Protein AF-A0A8C4MS96-F1 (afdb_monomer_lite)

Radius of gyration: 20.82 Å; chains: 1; bounding box: 48×15×52 Å

InterPro domains:
  IPR010530 NADH-ubiquinone reductase complex 1 MLRQ subunit [PF06522] (10-63)
  IPR010530 NADH-ubiquinone reductase complex 1 MLRQ subunit [PTHR14256] (1-81)

Structure (mmCIF, N/CA/C/O backbone):
data_AF-A0A8C4MS96-F1
#
_entry.id   AF-A0A8C4MS96-F1
#
loop_
_atom_site.group_PDB
_atom_site.id
_atom_site.type_symbol
_atom_site.label_atom_id
_atom_site.label_alt_id
_atom_site.label_comp_id
_atom_site.label_asym_id
_atom_site.label_entity_id
_atom_site.label_seq_id
_atom_site.pdbx_PDB_ins_code
_atom_site.Cartn_x
_atom_site.Cartn_y
_atom_site.Cartn_z
_atom_site.occupancy
_atom_site.B_iso_or_equiv
_atom_site.auth_seq_id
_atom_site.auth_comp_id
_atom_site.auth_asym_id
_atom_site.auth_atom_id
_atom_site.pdbx_PDB_model_num
ATOM 1 N N . MET A 1 1 ? 22.649 -6.327 -8.189 1.00 78.25 1 MET A N 1
ATOM 2 C CA . MET A 1 1 ? 21.409 -6.606 -8.953 1.00 78.25 1 MET A CA 1
ATOM 3 C 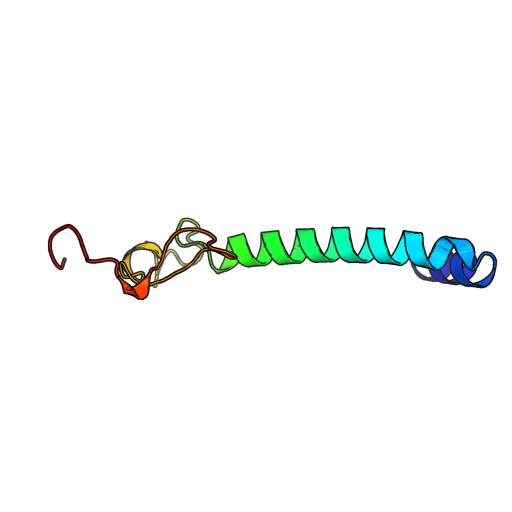C . MET A 1 1 ? 20.823 -5.381 -9.653 1.00 78.25 1 MET A C 1
ATOM 5 O O . MET A 1 1 ? 20.729 -5.418 -10.871 1.00 78.25 1 MET A O 1
ATOM 9 N N . LEU A 1 2 ? 20.481 -4.287 -8.957 1.00 85.69 2 LEU A N 1
ATOM 10 C CA . LEU A 1 2 ? 19.779 -3.139 -9.568 1.00 85.69 2 LEU A CA 1
ATOM 11 C C . LEU A 1 2 ? 20.514 -2.517 -10.776 1.00 85.69 2 LEU A C 1
ATOM 13 O O . LEU A 1 2 ? 19.913 -2.252 -11.812 1.00 85.69 2 LEU A O 1
ATOM 17 N N . ARG A 1 3 ? 21.843 -2.371 -10.682 1.00 89.38 3 ARG A N 1
ATOM 18 C CA . ARG A 1 3 ? 22.689 -1.892 -11.793 1.00 89.38 3 ARG A CA 1
ATOM 19 C C . ARG A 1 3 ? 22.617 -2.787 -13.036 1.00 89.38 3 ARG A C 1
ATOM 21 O O . ARG A 1 3 ? 22.652 -2.271 -14.148 1.00 89.38 3 ARG A O 1
ATOM 28 N N . HIS A 1 4 ? 22.481 -4.103 -12.861 1.00 91.94 4 HIS A N 1
ATOM 29 C CA . HIS A 1 4 ? 22.314 -5.026 -13.985 1.00 91.94 4 HIS A CA 1
ATOM 30 C C . HIS A 1 4 ? 20.947 -4.859 -14.645 1.00 91.94 4 HIS A C 1
ATOM 32 O O . HIS A 1 4 ? 20.890 -4.793 -15.865 1.00 91.94 4 HIS A O 1
ATOM 38 N N . ILE A 1 5 ? 19.876 -4.708 -13.862 1.00 89.25 5 ILE A N 1
ATOM 39 C CA . ILE A 1 5 ? 18.518 -4.467 -14.377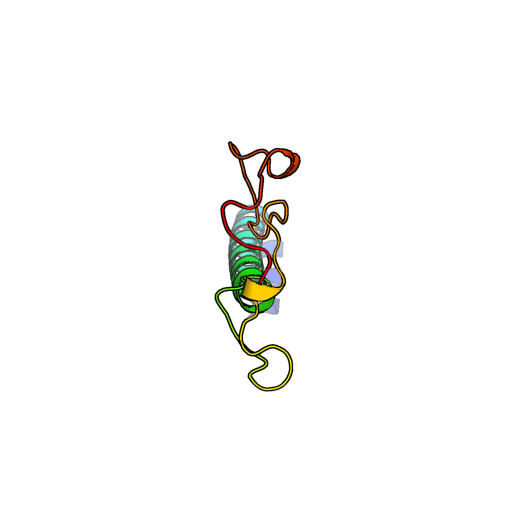 1.00 89.25 5 ILE A CA 1
ATOM 40 C C . ILE A 1 5 ? 18.474 -3.166 -15.189 1.00 89.25 5 ILE A C 1
ATOM 42 O O . ILE A 1 5 ? 17.990 -3.157 -16.316 1.00 89.25 5 ILE A O 1
ATOM 46 N N . LEU A 1 6 ? 19.067 -2.087 -14.667 1.00 91.06 6 LEU A N 1
ATOM 47 C CA . LEU A 1 6 ? 19.176 -0.812 -15.383 1.00 91.06 6 LEU A CA 1
ATOM 48 C C . LEU A 1 6 ? 20.005 -0.936 -16.670 1.00 91.06 6 LEU A C 1
ATOM 50 O O . LEU A 1 6 ? 19.660 -0.343 -17.690 1.00 91.06 6 LEU A O 1
ATOM 54 N N . GLY A 1 7 ? 21.081 -1.726 -16.645 1.00 93.19 7 GLY A N 1
ATOM 55 C CA . GLY A 1 7 ? 21.864 -2.038 -17.840 1.00 93.19 7 GLY A CA 1
ATOM 56 C C . GLY A 1 7 ? 21.058 -2.802 -18.896 1.00 93.19 7 GLY A C 1
ATOM 57 O O . GLY A 1 7 ? 21.149 -2.480 -20.078 1.00 93.19 7 GLY A O 1
ATOM 58 N N . GLN A 1 8 ? 20.240 -3.771 -18.477 1.00 92.25 8 GLN A N 1
ATOM 59 C CA . GLN A 1 8 ? 19.363 -4.540 -19.365 1.00 92.25 8 GLN A CA 1
ATOM 60 C C . GLN A 1 8 ? 18.246 -3.674 -19.956 1.00 92.25 8 GLN A C 1
ATOM 62 O O . GLN A 1 8 ? 18.015 -3.730 -21.157 1.00 92.25 8 GLN A O 1
ATOM 67 N N . ALA A 1 9 ? 17.624 -2.807 -19.155 1.00 91.69 9 ALA A N 1
ATOM 68 C CA . ALA A 1 9 ? 16.586 -1.886 -19.618 1.00 91.69 9 ALA A CA 1
ATOM 69 C C . ALA A 1 9 ? 17.098 -0.894 -20.679 1.00 91.69 9 ALA A C 1
ATOM 71 O O . ALA A 1 9 ? 16.378 -0.570 -21.619 1.00 91.69 9 ALA A O 1
ATOM 72 N N . LYS A 1 10 ? 18.358 -0.442 -20.568 1.00 92.25 10 LYS A N 1
ATOM 73 C CA . LYS A 1 10 ? 18.996 0.413 -21.587 1.00 92.25 10 LYS A CA 1
ATOM 74 C C . LYS A 1 10 ? 19.313 -0.337 -22.883 1.00 92.25 10 LYS A C 1
ATOM 76 O O . LYS A 1 10 ? 19.192 0.243 -23.954 1.00 92.25 10 LYS A O 1
ATOM 81 N N . LYS A 1 11 ? 19.742 -1.601 -22.790 1.00 96.25 11 LYS A N 1
ATOM 82 C CA . LYS A 1 11 ? 20.062 -2.443 -23.959 1.00 96.25 11 LYS A CA 1
ATOM 83 C C . LYS A 1 11 ? 18.810 -2.961 -24.672 1.00 96.25 11 LYS A C 1
ATOM 85 O O . LYS A 1 11 ? 18.827 -3.117 -25.887 1.00 96.25 11 LYS A O 1
ATOM 90 N N . HIS A 1 12 ? 17.734 -3.195 -23.924 1.00 95.56 12 HIS A N 1
ATOM 91 C CA . HIS A 1 12 ? 16.465 -3.723 -24.417 1.00 95.56 12 HIS A CA 1
ATOM 92 C C . HIS A 1 12 ? 15.297 -2.859 -23.904 1.00 95.56 12 HIS A C 1
ATOM 94 O O . HIS A 1 12 ? 14.685 -3.193 -22.885 1.00 95.56 12 HIS A O 1
ATOM 100 N N . PRO A 1 13 ? 14.953 -1.758 -24.603 1.00 94.19 13 PRO A N 1
ATOM 101 C CA . PRO A 1 13 ? 13.893 -0.837 -24.177 1.00 94.19 13 PRO A CA 1
ATOM 102 C C . PRO A 1 13 ? 12.513 -1.491 -24.013 1.00 94.19 13 PRO A C 1
ATOM 104 O O . PRO A 1 13 ? 11.704 -1.038 -23.207 1.00 94.19 13 PRO A O 1
ATOM 107 N N . SER A 1 14 ? 12.253 -2.598 -24.716 1.00 95.19 14 SER A N 1
ATOM 108 C CA . SER A 1 14 ? 11.024 -3.390 -24.582 1.00 95.19 14 SER A CA 1
ATOM 109 C C . SER A 1 14 ? 10.831 -4.012 -23.193 1.00 95.19 14 SER A C 1
ATOM 111 O O . SER A 1 14 ? 9.709 -4.365 -22.844 1.00 95.19 14 SER A O 1
ATOM 113 N N . LEU A 1 15 ? 11.888 -4.124 -22.376 1.00 94.38 15 LEU A N 1
ATOM 114 C CA . LEU A 1 15 ? 11.803 -4.635 -21.002 1.00 94.38 15 LEU A CA 1
ATOM 115 C C . LEU A 1 15 ? 11.367 -3.570 -19.985 1.00 94.38 15 LEU A C 1
ATOM 117 O O . LEU A 1 15 ? 11.037 -3.911 -18.851 1.00 94.38 15 LEU A O 1
ATOM 121 N N . ILE A 1 16 ? 11.348 -2.285 -20.359 1.00 93.56 16 ILE A N 1
ATOM 122 C CA . ILE A 1 16 ? 10.985 -1.193 -19.444 1.00 93.56 16 ILE A CA 1
ATOM 123 C C . ILE A 1 16 ? 9.555 -1.363 -18.894 1.00 93.56 16 ILE A C 1
ATOM 125 O O . ILE A 1 16 ? 9.410 -1.343 -17.670 1.00 93.56 16 ILE A O 1
ATOM 129 N N . PRO A 1 17 ? 8.510 -1.605 -19.717 1.00 96.62 17 PRO A N 1
ATOM 130 C CA . PRO A 1 17 ? 7.155 -1.817 -19.205 1.00 96.62 17 PRO A CA 1
ATOM 131 C C . PRO A 1 17 ? 7.066 -3.014 -18.253 1.00 96.62 17 PRO A C 1
ATOM 133 O O . PRO A 1 17 ? 6.409 -2.934 -17.219 1.00 96.62 17 PRO A O 1
ATOM 136 N N . LEU A 1 18 ? 7.783 -4.101 -18.556 1.00 95.06 18 LEU A N 1
ATOM 137 C CA . LEU A 1 18 ? 7.827 -5.293 -17.710 1.00 95.06 18 LEU A CA 1
ATOM 138 C C . LEU A 1 18 ? 8.372 -4.967 -16.312 1.00 95.06 18 LEU A C 1
ATOM 140 O O . LEU A 1 18 ? 7.746 -5.309 -15.309 1.00 95.06 18 LEU A O 1
ATOM 144 N N . PHE A 1 19 ? 9.509 -4.270 -16.231 1.00 94.00 19 PHE A N 1
ATOM 145 C CA . PHE A 1 19 ? 10.081 -3.878 -14.942 1.00 94.00 19 PHE A CA 1
ATOM 146 C C . PHE A 1 19 ? 9.193 -2.899 -14.173 1.00 94.00 19 PHE A C 1
ATOM 148 O O . PHE A 1 19 ? 9.145 -2.980 -12.946 1.00 94.00 19 PHE A O 1
ATOM 155 N N . ILE A 1 20 ? 8.463 -2.020 -14.868 1.00 95.94 20 ILE A N 1
ATOM 156 C CA . ILE A 1 20 ? 7.494 -1.119 -14.236 1.00 95.94 20 ILE A CA 1
ATOM 157 C C . ILE A 1 20 ? 6.384 -1.922 -13.558 1.00 95.94 20 ILE A C 1
ATOM 159 O O . ILE A 1 20 ? 6.141 -1.711 -12.374 1.00 95.94 20 ILE A O 1
ATOM 163 N N . PHE A 1 21 ? 5.745 -2.867 -14.251 1.00 97.19 21 PHE A N 1
ATOM 164 C CA . PHE A 1 21 ? 4.651 -3.644 -13.658 1.00 97.19 21 PHE A CA 1
ATOM 165 C C . PHE A 1 21 ? 5.117 -4.550 -12.517 1.00 97.19 21 PHE A C 1
ATOM 167 O O . PHE A 1 21 ? 4.440 -4.631 -11.493 1.00 97.19 21 PHE A O 1
ATOM 174 N N . ILE A 1 22 ? 6.292 -5.174 -12.641 1.00 96.19 22 ILE A N 1
ATOM 175 C CA . ILE A 1 22 ? 6.876 -5.976 -11.555 1.00 96.19 22 ILE A CA 1
ATOM 176 C C . ILE A 1 22 ? 7.182 -5.089 -10.341 1.00 96.19 22 ILE A C 1
ATOM 178 O O . ILE A 1 22 ? 6.815 -5.427 -9.216 1.00 96.19 22 ILE A O 1
ATOM 182 N N . GLY A 1 23 ? 7.832 -3.942 -10.562 1.00 95.81 23 GLY A N 1
ATOM 183 C CA . GLY A 1 23 ? 8.180 -3.004 -9.498 1.00 95.81 23 GLY A CA 1
ATOM 184 C C . GLY A 1 23 ? 6.948 -2.403 -8.822 1.00 95.81 23 GLY A C 1
ATOM 185 O O . GLY A 1 23 ? 6.899 -2.333 -7.594 1.00 95.81 23 GLY A O 1
ATOM 186 N N . ALA A 1 24 ? 5.934 -2.033 -9.606 1.00 97.50 24 ALA A N 1
ATOM 187 C CA . ALA A 1 24 ? 4.663 -1.521 -9.111 1.00 97.50 24 ALA A CA 1
ATOM 188 C C . ALA A 1 24 ? 3.906 -2.584 -8.307 1.00 9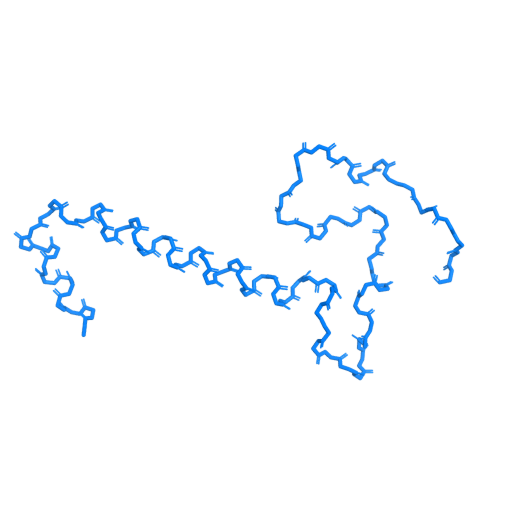7.50 24 ALA A C 1
ATOM 190 O O . ALA A 1 24 ? 3.443 -2.291 -7.209 1.00 97.50 24 ALA A O 1
ATOM 191 N N . GLY A 1 25 ? 3.838 -3.825 -8.801 1.00 97.88 25 GLY A N 1
ATOM 192 C CA . GLY A 1 25 ? 3.198 -4.936 -8.096 1.00 97.88 25 GLY A CA 1
ATOM 193 C C . GLY A 1 25 ? 3.887 -5.262 -6.771 1.00 97.88 25 GLY A C 1
ATOM 194 O O . GLY A 1 25 ? 3.229 -5.336 -5.736 1.00 97.88 25 GLY A O 1
ATOM 195 N N . GLY A 1 26 ? 5.219 -5.383 -6.777 1.00 97.88 26 GLY A N 1
ATOM 196 C CA . GLY A 1 26 ? 5.998 -5.659 -5.567 1.00 97.88 26 GLY A CA 1
ATOM 197 C C . GLY A 1 26 ? 5.894 -4.540 -4.530 1.00 97.88 26 GLY A C 1
ATOM 198 O O . GLY A 1 26 ? 5.617 -4.800 -3.359 1.00 97.88 26 GLY A O 1
ATOM 199 N N . THR A 1 27 ? 6.047 -3.288 -4.966 1.00 97.50 27 THR A N 1
ATOM 200 C CA . THR A 1 2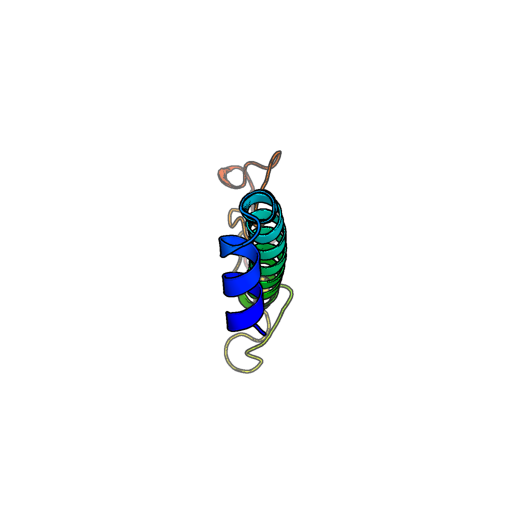7 ? 5.892 -2.116 -4.090 1.00 97.50 27 THR A CA 1
ATOM 201 C C . THR A 1 27 ? 4.467 -2.017 -3.552 1.00 97.50 27 THR A C 1
ATOM 203 O O . THR A 1 27 ? 4.280 -1.810 -2.358 1.00 97.50 27 THR A O 1
ATOM 206 N N . GLY A 1 28 ? 3.456 -2.217 -4.401 1.00 97.62 28 GLY A N 1
ATOM 207 C CA . GLY A 1 28 ? 2.049 -2.184 -4.010 1.00 97.62 28 GLY A CA 1
ATOM 208 C C . GLY A 1 28 ? 1.702 -3.248 -2.969 1.00 97.62 28 GLY A C 1
ATOM 209 O O . GLY A 1 28 ? 1.062 -2.935 -1.967 1.00 97.62 28 GLY A O 1
ATOM 210 N N . ALA A 1 29 ? 2.185 -4.480 -3.149 1.00 97.81 29 ALA A N 1
ATOM 211 C CA . ALA A 1 29 ? 2.000 -5.555 -2.178 1.00 97.81 29 ALA A CA 1
ATOM 212 C C . ALA A 1 29 ? 2.662 -5.225 -0.831 1.00 97.81 29 ALA A C 1
ATOM 214 O O . ALA A 1 29 ? 2.023 -5.342 0.215 1.00 97.81 29 ALA A O 1
ATOM 215 N N . ALA A 1 30 ? 3.913 -4.756 -0.852 1.00 98.12 30 ALA A N 1
ATOM 216 C CA . ALA A 1 30 ? 4.629 -4.369 0.361 1.00 98.12 30 ALA A CA 1
ATOM 217 C C . ALA A 1 30 ? 3.926 -3.221 1.103 1.00 98.12 30 ALA A C 1
ATOM 219 O O . ALA A 1 30 ? 3.728 -3.300 2.315 1.00 98.12 30 ALA A O 1
ATOM 220 N N . LEU A 1 31 ? 3.493 -2.184 0.379 1.00 97.50 31 LEU A N 1
ATOM 221 C CA . LEU A 1 31 ? 2.749 -1.059 0.947 1.00 97.50 31 LEU A CA 1
ATOM 222 C C . LEU A 1 31 ? 1.411 -1.501 1.541 1.00 97.50 31 LEU A C 1
ATOM 224 O O . LEU A 1 31 ? 1.050 -1.049 2.626 1.00 97.50 31 LEU A O 1
ATOM 228 N N . TYR A 1 32 ? 0.684 -2.394 0.868 1.00 96.44 32 TYR A N 1
ATOM 229 C CA . TYR A 1 32 ? -0.598 -2.883 1.365 1.00 96.44 32 TYR A CA 1
ATOM 230 C C . TYR A 1 32 ? -0.440 -3.705 2.648 1.00 96.44 32 TYR A C 1
ATOM 232 O O . TYR A 1 32 ? -1.178 -3.488 3.608 1.00 96.44 32 TYR A O 1
ATOM 240 N N . VAL A 1 33 ? 0.562 -4.587 2.709 1.00 96.88 33 VAL A N 1
ATOM 241 C CA . VAL A 1 33 ? 0.877 -5.353 3.925 1.00 96.88 33 VAL A CA 1
ATOM 242 C C . VAL A 1 33 ? 1.301 -4.428 5.060 1.00 96.88 33 VAL A C 1
ATOM 244 O O . VAL A 1 33 ? 0.791 -4.559 6.169 1.00 96.88 33 VAL A O 1
ATOM 247 N N . LEU A 1 34 ? 2.178 -3.458 4.791 1.00 97.12 34 LEU A N 1
ATOM 248 C CA . LEU A 1 34 ? 2.598 -2.470 5.786 1.00 97.12 34 LEU A 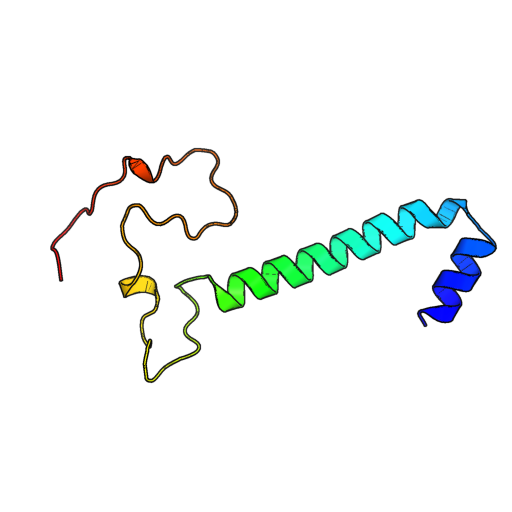CA 1
ATOM 249 C C . LEU A 1 34 ? 1.396 -1.687 6.332 1.00 97.12 34 LEU A C 1
ATOM 251 O O . LEU A 1 34 ? 1.250 -1.504 7.538 1.00 97.12 34 LEU A O 1
ATOM 255 N N . ARG A 1 35 ? 0.491 -1.272 5.444 1.00 95.12 35 ARG A N 1
ATOM 256 C CA . ARG A 1 35 ? -0.751 -0.597 5.810 1.00 95.12 35 ARG A CA 1
ATOM 257 C C . ARG A 1 35 ? -1.650 -1.481 6.673 1.00 95.12 35 ARG A C 1
ATOM 259 O O . ARG A 1 35 ? -2.207 -0.988 7.647 1.00 95.12 35 ARG A O 1
ATOM 266 N N . LEU A 1 36 ? -1.809 -2.761 6.334 1.00 94.75 36 LEU A N 1
ATOM 267 C CA . LEU A 1 36 ? -2.584 -3.701 7.148 1.00 94.75 36 LEU A CA 1
ATOM 268 C C . LEU A 1 36 ? -1.953 -3.898 8.524 1.00 94.75 36 LEU A C 1
ATOM 270 O O . LEU A 1 36 ? -2.665 -3.881 9.517 1.00 94.75 36 LEU A O 1
ATOM 274 N N . ALA A 1 37 ? -0.631 -4.025 8.592 1.00 94.50 37 ALA A N 1
ATOM 275 C CA . ALA A 1 37 ? 0.070 -4.170 9.856 1.00 94.50 37 ALA A CA 1
ATOM 276 C C . ALA A 1 37 ? -0.147 -2.952 10.766 1.00 94.50 37 ALA A C 1
ATOM 278 O O . ALA A 1 37 ? -0.399 -3.129 11.948 1.00 94.50 37 ALA A O 1
ATOM 279 N N . MET A 1 38 ? -0.065 -1.727 10.241 1.00 91.75 38 MET A N 1
ATOM 280 C CA . MET A 1 38 ? -0.098 -0.516 11.075 1.00 91.75 38 MET A CA 1
ATOM 281 C C . MET A 1 38 ? -1.504 0.022 11.365 1.00 91.75 38 MET A C 1
ATOM 283 O O . MET A 1 38 ? -1.704 0.635 12.408 1.00 91.75 38 MET A O 1
ATOM 287 N N . PHE A 1 39 ? -2.460 -0.162 10.449 1.00 90.31 39 PHE A N 1
ATOM 288 C CA . PHE A 1 39 ? -3.771 0.500 10.514 1.00 90.31 39 PHE A CA 1
ATOM 289 C C . PHE A 1 39 ? -4.958 -0.463 10.641 1.00 90.31 39 PHE A C 1
ATOM 291 O O . PHE A 1 39 ? -6.099 -0.004 10.669 1.00 90.31 39 PHE A O 1
ATOM 298 N N . ASN A 1 40 ? -4.733 -1.780 10.684 1.00 91.12 40 ASN A N 1
ATOM 299 C CA . ASN A 1 40 ? -5.811 -2.722 10.976 1.00 91.12 40 ASN A CA 1
ATOM 300 C C . ASN A 1 40 ? -6.010 -2.829 12.502 1.00 91.12 40 ASN A C 1
ATOM 302 O O . ASN A 1 40 ? -5.051 -3.193 13.185 1.00 91.12 40 ASN A O 1
ATOM 306 N N . PRO A 1 41 ? -7.211 -2.554 13.051 1.00 91.88 41 PRO A N 1
ATOM 307 C CA . PRO A 1 41 ? -7.480 -2.671 14.487 1.00 91.88 41 PRO A CA 1
ATOM 308 C C . PRO A 1 41 ? -7.257 -4.073 15.061 1.00 91.88 41 PRO A C 1
ATOM 310 O O . PRO A 1 41 ? -6.988 -4.196 16.252 1.00 91.88 41 PRO A O 1
ATOM 313 N N . ASP A 1 42 ? -7.323 -5.115 14.229 1.00 90.06 42 ASP A N 1
ATOM 314 C CA . ASP A 1 42 ? -7.085 -6.501 14.653 1.00 90.06 42 ASP A CA 1
ATOM 315 C C . ASP A 1 42 ? -5.618 -6.762 15.041 1.00 90.06 42 ASP A C 1
ATOM 317 O O . ASP A 1 42 ? -5.296 -7.783 15.650 1.00 90.06 42 ASP A O 1
ATOM 321 N N . VAL A 1 43 ? -4.704 -5.858 14.670 1.00 92.06 43 VAL A N 1
ATOM 322 C CA . VAL A 1 43 ? -3.273 -5.990 14.941 1.00 92.06 43 VAL A CA 1
ATOM 323 C C . VAL A 1 43 ? -2.887 -5.081 16.105 1.00 92.06 43 VAL A C 1
ATOM 325 O O . VAL A 1 43 ? -2.869 -3.858 15.989 1.00 92.06 43 VAL A O 1
ATOM 328 N N . SER A 1 44 ? -2.514 -5.690 17.231 1.00 91.88 44 SER A N 1
ATOM 329 C CA . SER A 1 44 ? -2.059 -4.975 18.427 1.00 91.88 44 SER A CA 1
ATOM 330 C C . SER A 1 44 ? -0.536 -5.041 18.565 1.00 91.88 44 SER A C 1
ATOM 332 O O . SER A 1 44 ? 0.033 -6.079 18.916 1.00 91.88 44 SER A O 1
ATOM 334 N N . TRP A 1 45 ? 0.132 -3.918 18.280 1.00 92.69 45 TRP A N 1
ATOM 335 C CA . TRP A 1 45 ? 1.575 -3.746 18.504 1.00 92.69 45 TRP A CA 1
ATOM 336 C C . TRP A 1 45 ? 1.887 -3.180 19.890 1.00 92.69 45 TRP A C 1
ATOM 338 O O . TRP A 1 45 ? 2.832 -3.622 20.545 1.00 92.69 45 TRP A O 1
ATOM 348 N N . ASP A 1 46 ? 1.096 -2.205 20.344 1.00 90.75 46 ASP A N 1
ATOM 349 C CA . ASP A 1 46 ? 1.289 -1.537 21.630 1.00 90.75 46 ASP A CA 1
ATOM 350 C C . ASP A 1 46 ? 0.415 -2.176 22.709 1.00 90.75 46 ASP A C 1
ATOM 352 O O . ASP A 1 46 ? -0.696 -1.738 22.991 1.00 90.75 46 ASP A O 1
ATOM 356 N N . ARG A 1 47 ? 0.962 -3.192 23.372 1.00 89.38 47 ARG A N 1
ATOM 357 C CA . ARG A 1 47 ? 0.270 -3.898 24.458 1.00 89.38 47 ARG A CA 1
ATOM 358 C C . ARG A 1 47 ? 0.117 -3.081 25.743 1.00 89.38 47 ARG A C 1
ATOM 360 O O . ARG A 1 47 ? -0.539 -3.557 26.662 1.00 89.38 47 ARG A O 1
ATOM 367 N N . LYS A 1 48 ? 0.751 -1.908 25.858 1.00 91.69 48 LYS A N 1
ATOM 368 C CA . LYS A 1 48 ? 0.769 -1.126 27.101 1.00 91.69 48 LYS A CA 1
ATOM 369 C C . LYS A 1 48 ? -0.181 0.062 27.045 1.00 91.69 48 LYS A C 1
ATOM 371 O O . LYS A 1 48 ? -0.967 0.233 27.969 1.00 91.69 48 LYS A O 1
ATOM 376 N N . ASN A 1 49 ? -0.112 0.876 25.994 1.00 89.81 49 ASN A N 1
ATOM 377 C CA . ASN A 1 49 ? -0.929 2.092 25.898 1.00 89.81 49 ASN A CA 1
ATOM 378 C C . ASN A 1 49 ? -2.136 1.928 24.967 1.00 89.81 49 ASN A C 1
ATOM 380 O O . ASN A 1 49 ? -3.053 2.746 25.009 1.00 89.81 49 ASN A O 1
ATOM 384 N N . ASN A 1 50 ? -2.151 0.900 24.113 1.00 88.00 50 ASN A N 1
ATOM 385 C CA . ASN A 1 50 ? -3.271 0.620 23.216 1.00 88.00 50 ASN A CA 1
ATOM 386 C C . ASN A 1 50 ? -3.475 -0.889 22.983 1.00 88.00 50 ASN A C 1
ATOM 388 O O . ASN A 1 50 ? -3.411 -1.338 21.835 1.00 88.00 50 ASN A O 1
ATOM 392 N N . PRO A 1 51 ? -3.689 -1.678 24.055 1.00 90.56 51 PRO A N 1
ATOM 393 C CA . PRO A 1 51 ? -3.752 -3.136 23.958 1.00 90.56 51 PRO A CA 1
ATOM 394 C C . PRO A 1 51 ? -4.887 -3.630 23.059 1.00 90.56 51 PRO A C 1
ATOM 396 O O . PRO A 1 51 ? -4.739 -4.679 22.433 1.00 90.56 51 PRO A O 1
ATOM 399 N N . GLU A 1 52 ? -5.966 -2.852 22.953 1.00 91.38 52 GLU A N 1
ATOM 400 C CA . GLU A 1 52 ? -7.192 -3.176 22.220 1.00 91.38 52 GLU A CA 1
ATOM 401 C C . GLU A 1 52 ? -7.500 -2.086 21.176 1.00 91.38 52 GLU A C 1
ATOM 403 O O . GLU A 1 52 ? -8.339 -1.211 21.407 1.00 91.38 52 GLU A O 1
ATOM 408 N N . PRO A 1 53 ? -6.806 -2.077 20.022 1.00 90.25 53 PRO A N 1
ATOM 409 C CA . PRO A 1 53 ? -6.927 -0.993 19.049 1.00 90.25 53 PRO A CA 1
ATOM 410 C C . PRO A 1 53 ? -8.342 -0.817 18.479 1.00 90.25 53 PRO A C 1
ATOM 412 O O . PRO A 1 53 ? -8.707 0.297 18.106 1.00 90.25 53 PRO A O 1
ATOM 415 N N . TRP A 1 54 ? -9.145 -1.885 18.439 1.00 89.00 54 TRP A N 1
ATOM 416 C CA . TRP A 1 54 ? -10.539 -1.852 17.983 1.00 89.00 54 TRP A CA 1
ATOM 417 C C . TRP A 1 54 ? -11.443 -0.954 18.838 1.00 89.00 54 TRP A C 1
ATOM 419 O O . TRP A 1 54 ? -12.370 -0.368 18.291 1.00 89.00 54 TRP A O 1
ATOM 429 N N . ASN A 1 55 ? -11.146 -0.754 20.129 1.00 87.88 55 ASN A N 1
ATOM 430 C CA . ASN A 1 55 ? -11.958 0.101 21.010 1.00 87.88 55 ASN A CA 1
ATOM 431 C C . ASN A 1 55 ? -11.913 1.588 20.618 1.00 87.88 55 ASN A C 1
ATOM 433 O O . ASN A 1 55 ? -12.745 2.374 21.060 1.00 87.88 55 ASN A O 1
ATOM 437 N N . LYS A 1 56 ? -10.935 1.997 19.801 1.00 84.19 56 LYS A N 1
ATOM 438 C CA . LYS A 1 56 ? -10.806 3.381 19.322 1.00 84.19 56 LYS A CA 1
ATOM 439 C C . LYS A 1 56 ? -11.632 3.674 18.073 1.00 84.19 56 LYS A C 1
ATOM 441 O O . LYS A 1 56 ? -11.681 4.831 17.668 1.00 84.19 56 LYS A O 1
ATOM 446 N N . LEU A 1 57 ? -12.226 2.656 17.450 1.00 86.56 57 LEU A N 1
ATOM 447 C CA . LEU A 1 57 ? -12.997 2.810 16.223 1.00 86.56 57 LEU A CA 1
ATOM 448 C C . LEU A 1 57 ? -14.487 2.905 16.530 1.00 86.56 57 LEU A C 1
ATOM 450 O O . LEU A 1 57 ? -15.072 2.033 17.171 1.00 86.56 57 LEU A O 1
ATOM 454 N N . GLY A 1 58 ? -15.106 3.964 16.025 1.00 87.00 58 GLY A N 1
ATOM 455 C CA . GLY A 1 58 ? -16.547 4.125 16.004 1.00 87.00 58 GLY A CA 1
ATOM 456 C C . GLY A 1 58 ? -17.203 3.436 14.798 1.00 87.00 58 GLY A C 1
ATOM 457 O O . GLY A 1 58 ? -16.533 3.038 13.844 1.00 87.00 58 GLY A O 1
ATOM 458 N N . PRO A 1 59 ? -18.545 3.358 14.781 1.00 87.44 59 PRO A N 1
ATOM 459 C CA . PRO A 1 59 ? -19.310 2.774 13.673 1.00 87.44 59 PRO A CA 1
ATOM 460 C C . PRO A 1 59 ? -19.048 3.453 12.324 1.00 87.44 59 PRO A C 1
ATOM 462 O O . PRO A 1 59 ? -19.129 2.813 11.280 1.00 87.44 59 PRO A O 1
ATOM 465 N N . ASN A 1 60 ? -18.719 4.746 12.357 1.00 90.00 60 ASN A N 1
ATOM 466 C CA . ASN A 1 60 ? -18.510 5.565 11.167 1.00 90.00 60 ASN A CA 1
ATOM 467 C C . ASN A 1 60 ? -17.059 5.542 10.671 1.00 90.00 60 ASN A C 1
ATOM 469 O O . ASN A 1 60 ? -16.761 6.118 9.623 1.00 90.00 60 ASN A O 1
ATOM 473 N N . ASP A 1 61 ? -16.155 4.880 11.395 1.00 90.06 61 ASP A N 1
ATOM 474 C CA . ASP A 1 61 ? -14.749 4.839 11.026 1.00 90.06 61 ASP A CA 1
ATOM 475 C C . ASP A 1 61 ? -14.498 3.751 9.979 1.00 90.06 61 ASP A C 1
ATOM 477 O O . ASP A 1 61 ? -14.533 2.544 10.237 1.00 90.06 61 ASP A O 1
ATOM 481 N N . GLN A 1 62 ? -14.190 4.184 8.757 1.00 90.00 62 GLN A N 1
ATOM 482 C CA . GLN A 1 62 ? -13.781 3.282 7.689 1.00 90.00 62 GLN A CA 1
ATOM 483 C C . GLN A 1 62 ? -12.286 2.971 7.794 1.00 90.00 62 GLN A C 1
ATOM 485 O O . GLN A 1 62 ? -11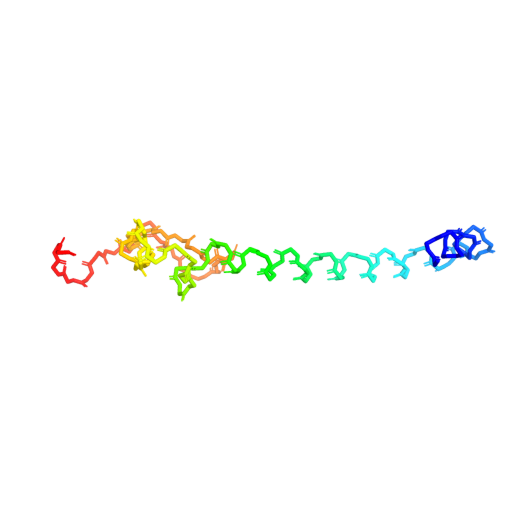.446 3.626 7.178 1.00 90.00 62 GLN A O 1
ATOM 490 N N . TYR A 1 63 ? -11.944 1.898 8.506 1.00 89.25 63 TYR A N 1
ATOM 491 C CA . TYR A 1 63 ? -10.559 1.417 8.553 1.00 89.25 63 TYR A CA 1
ATOM 492 C C . TYR A 1 63 ? -10.161 0.587 7.320 1.00 89.25 63 TYR A C 1
ATOM 494 O O . TYR A 1 63 ? -9.001 0.205 7.196 1.00 89.25 63 TYR A O 1
ATOM 502 N N . LYS A 1 64 ? -11.078 0.243 6.404 1.00 90.62 64 LYS A N 1
ATOM 503 C CA . LYS A 1 64 ? -10.771 -0.543 5.190 1.00 90.62 64 LYS A CA 1
ATOM 504 C C . LYS A 1 64 ? -10.130 0.331 4.113 1.00 90.62 64 LYS A C 1
ATOM 506 O O . LYS A 1 64 ? -10.441 1.510 4.000 1.00 90.62 64 LYS A O 1
ATOM 511 N N . PHE A 1 65 ? -9.236 -0.254 3.309 1.00 90.25 65 PHE A N 1
ATOM 512 C CA . PHE A 1 65 ? -8.515 0.500 2.271 1.00 90.25 65 PHE A CA 1
ATOM 513 C C . PHE A 1 65 ? -9.471 1.031 1.203 1.00 90.25 65 PHE A C 1
ATOM 515 O O . PHE A 1 65 ? -9.300 2.136 0.701 1.00 90.25 65 PHE A O 1
ATOM 522 N N . PHE A 1 66 ? -10.498 0.244 0.896 1.00 90.31 66 PHE A N 1
ATOM 523 C CA . PHE A 1 66 ? -11.555 0.614 -0.020 1.00 90.31 66 PHE A CA 1
ATOM 524 C C . PHE A 1 66 ? -12.867 -0.035 0.427 1.00 90.31 66 PHE A C 1
ATOM 526 O O . PHE A 1 66 ? -12.873 -1.179 0.890 1.00 90.31 66 PHE A O 1
ATOM 533 N N . SER A 1 67 ? -13.967 0.700 0.295 1.00 90.12 67 SER A N 1
ATOM 534 C CA . SER A 1 67 ? -15.327 0.227 0.544 1.00 90.12 67 SER A CA 1
ATOM 535 C C . SER A 1 67 ? -16.173 0.574 -0.669 1.00 90.12 67 SER A C 1
ATOM 537 O O . SER A 1 67 ? -16.250 1.738 -1.049 1.00 90.12 67 SER A O 1
ATOM 539 N N . VAL A 1 68 ? -16.783 -0.436 -1.288 1.00 91.44 68 VAL A N 1
ATOM 540 C CA . VAL A 1 68 ? -17.606 -0.246 -2.494 1.00 91.44 68 VAL A CA 1
ATOM 541 C C . VAL A 1 68 ? -19.061 0.034 -2.133 1.00 91.44 68 VAL A C 1
ATOM 543 O O . VAL A 1 68 ? -19.712 0.860 -2.758 1.00 91.44 68 VAL A O 1
ATOM 546 N N . ASN A 1 69 ? -19.566 -0.666 -1.116 1.00 91.69 69 ASN A N 1
ATOM 547 C CA . ASN A 1 69 ? -21.006 -0.804 -0.889 1.00 91.69 69 ASN A CA 1
ATOM 548 C C . ASN A 1 69 ? -21.477 -0.226 0.450 1.00 91.69 69 ASN A C 1
ATOM 550 O O . ASN A 1 69 ? -22.680 -0.133 0.674 1.00 91.69 69 ASN A O 1
ATOM 554 N N . VAL A 1 70 ? -20.560 0.113 1.361 1.00 90.56 70 VAL A N 1
ATOM 555 C CA . VAL A 1 70 ? -20.910 0.554 2.717 1.00 90.56 70 VAL A CA 1
ATOM 556 C C . VAL A 1 70 ? -20.671 2.049 2.840 1.00 90.56 70 VAL A C 1
ATOM 558 O O . VAL A 1 70 ? -19.536 2.506 2.705 1.00 90.56 70 VAL A O 1
ATOM 561 N N . ASP A 1 71 ? -21.742 2.783 3.129 1.00 90.56 71 ASP A N 1
ATOM 562 C CA . ASP A 1 71 ? -21.698 4.190 3.512 1.00 90.56 71 ASP A CA 1
ATOM 563 C C . ASP A 1 71 ? -21.561 4.292 5.034 1.00 90.56 71 ASP A C 1
ATOM 565 O O . ASP A 1 71 ? -22.542 4.217 5.777 1.00 90.56 71 ASP A O 1
ATOM 569 N N . TYR A 1 72 ? -20.318 4.439 5.490 1.00 90.00 72 TYR A N 1
ATOM 570 C CA . TYR A 1 72 ? -19.989 4.495 6.911 1.00 90.00 72 TYR A CA 1
ATOM 571 C C . TYR A 1 72 ? -20.615 5.699 7.618 1.00 90.00 72 TYR A C 1
ATOM 573 O O . TYR A 1 72 ? -20.884 5.617 8.807 1.00 90.00 72 TYR A O 1
ATOM 581 N N . SER A 1 73 ? -20.936 6.787 6.907 1.00 88.75 73 SER A N 1
ATOM 582 C CA . SER A 1 73 ? -21.559 7.969 7.523 1.00 88.75 73 SER A CA 1
ATOM 583 C C . SER A 1 73 ? -22.972 7.705 8.057 1.00 88.75 73 SER A C 1
ATOM 585 O O . SER A 1 73 ? -23.474 8.454 8.896 1.00 88.75 73 SER A O 1
ATOM 587 N N . LYS A 1 74 ? -23.618 6.640 7.568 1.00 90.81 74 LYS A N 1
ATOM 588 C CA . LYS A 1 74 ? -24.981 6.243 7.939 1.00 90.81 74 LYS A CA 1
ATOM 589 C C . LYS A 1 74 ? -25.020 5.127 8.975 1.00 90.81 74 LYS A C 1
ATOM 591 O O . LYS A 1 74 ? -26.114 4.754 9.406 1.00 90.81 74 LYS A O 1
ATOM 596 N N . LEU A 1 75 ? -23.867 4.574 9.348 1.00 89.62 75 LEU A N 1
ATOM 597 C CA . LEU A 1 75 ? -23.805 3.529 10.356 1.00 89.62 75 LEU A CA 1
ATOM 598 C C . LEU A 1 75 ? -24.116 4.119 11.734 1.00 89.62 75 LEU A C 1
ATOM 600 O O . LEU A 1 75 ? -23.903 5.295 12.018 1.00 89.62 75 LEU A O 1
ATOM 604 N N . LYS A 1 76 ? -24.710 3.296 12.591 1.00 86.19 76 LYS A N 1
ATOM 605 C CA . LYS A 1 76 ? -25.017 3.659 13.973 1.00 86.19 76 LYS A CA 1
ATOM 606 C C . LYS A 1 76 ? -24.389 2.626 14.884 1.00 86.19 76 LYS A C 1
ATOM 608 O O . LYS A 1 76 ? -24.210 1.475 14.491 1.00 86.19 76 LYS A O 1
ATOM 613 N N . LYS A 1 77 ? -24.041 3.051 16.097 1.00 82.06 77 LYS A N 1
ATOM 614 C CA . LYS A 1 77 ? -23.569 2.130 17.125 1.00 82.06 77 LYS A CA 1
ATOM 615 C C . LYS A 1 77 ? -24.741 1.233 17.493 1.00 82.06 77 LYS A C 1
ATOM 617 O O . LYS A 1 77 ? -25.746 1.715 18.009 1.00 82.06 77 LYS A O 1
ATOM 622 N N . GLU A 1 78 ? -24.630 -0.048 17.176 1.00 79.69 78 GLU A N 1
ATOM 623 C CA . GLU A 1 78 ? -25.565 -1.047 17.671 1.00 79.69 78 GLU A CA 1
ATOM 624 C C . GLU A 1 78 ? -24.996 -1.610 18.970 1.00 79.69 78 GLU A C 1
ATOM 626 O O . GLU A 1 78 ? -24.031 -2.371 18.965 1.00 79.69 78 GLU A O 1
ATOM 631 N N . GLY A 1 79 ? -25.554 -1.163 20.093 1.00 77.00 79 GLY A N 1
ATOM 632 C CA . GLY A 1 79 ? -25.138 -1.583 21.426 1.00 77.00 79 GLY A CA 1
ATOM 633 C C . GLY A 1 79 ? -24.738 -0.421 22.341 1.00 77.00 79 GLY A C 1
ATOM 634 O O . GLY A 1 79 ? -24.845 0.741 21.952 1.00 77.00 79 GLY A O 1
ATOM 635 N N . PRO A 1 80 ? -24.333 -0.722 23.583 1.00 77.44 80 PRO A N 1
ATOM 636 C CA . PRO A 1 80 ? -24.162 0.292 24.622 1.00 77.44 80 PRO A CA 1
ATOM 637 C C . PRO A 1 80 ? -22.828 1.046 24.525 1.00 77.44 80 PRO A C 1
ATOM 639 O O . PRO A 1 80 ? -21.879 0.581 23.895 1.00 77.44 80 PRO A O 1
ATOM 642 N N . ASP A 1 81 ? -22.743 2.203 25.185 1.00 71.75 81 ASP A N 1
ATOM 643 C CA . ASP A 1 81 ? -21.652 3.173 25.014 1.00 71.75 81 ASP A CA 1
ATOM 644 C C . ASP A 1 81 ? -20.316 2.852 25.702 1.00 71.75 81 ASP A C 1
ATOM 646 O O . ASP A 1 81 ? -19.399 3.666 25.607 1.00 71.75 81 ASP A O 1
ATOM 650 N N . PHE A 1 82 ? -20.193 1.692 26.351 1.00 63.88 82 PHE A N 1
ATOM 651 C CA . PHE A 1 82 ? -18.975 1.305 27.070 1.00 63.88 82 PHE A CA 1
ATOM 652 C C . PHE A 1 82 ? -17.740 1.173 26.175 1.00 63.88 82 PHE A C 1
ATOM 654 O O . PHE A 1 82 ? -17.903 0.866 24.967 1.00 63.88 82 PHE A O 1
#

Foldseek 3Di:
DVVVVVVVCVVPVVCVVVCVVVVCVVVVVVVVVVLCQPQPQVHAPDCDPCVRSCVPDDQLDDSDPDDDPDRSVPGDDDDDDD

Organism: NCBI:txid83772

Sequence (82 aa):
MLRHILGQAKKHPSLIPLFIFIGAGGTGAALYVLRLAMFNPDVSWDRKNNPEPWNKLGPNDQYKFFSVNVDYSKLKKEGPDF

Secondary structure (DSSP, 8-state):
-HHHHHHHHHH-GGGHHHHHHHHHHHHHHHHHHHHHHHH-TT----TTT-S-GGGG--TT---SS--SS--GGG----S---

pLDDT: mean 90.84, std 5.88, range [63.88, 98.12]